Protein AF-A0A938GNK7-F1 (afdb_monomer_lite)

Foldseek 3Di:
DDDDDDDDDDDDDPVVVVVVVVVVVVVVVVVVVVPPCCPVVVVVVLVVLLVVLVVLVVVLQVVLCVVVVNDGLCQDDVVRLGQPDPPDPSPPDDHDVVSSVVSSVVSRPDPCSVDRPPPDD

Radius of gyration: 30.86 Å; chains: 1; bounding box: 94×42×54 Å

pLDDT: mean 78.0, std 13.23, range [41.97, 94.38]

Structure (mmCIF, N/CA/C/O backbone):
data_AF-A0A938GNK7-F1
#
_entry.id   AF-A0A938GNK7-F1
#
loop_
_atom_site.group_PDB
_atom_site.id
_atom_site.type_symbol
_atom_site.label_atom_id
_atom_site.label_alt_id
_atom_site.label_comp_id
_atom_site.label_asym_id
_atom_site.label_entity_id
_atom_site.label_seq_id
_atom_site.pdbx_PDB_ins_code
_atom_site.Cartn_x
_atom_site.Cartn_y
_atom_site.Cartn_z
_atom_site.occupancy
_atom_site.B_iso_or_equiv
_atom_site.auth_seq_id
_atom_site.auth_comp_id
_atom_site.auth_asym_id
_atom_site.auth_atom_id
_atom_site.pdbx_PDB_model_num
ATOM 1 N N . MET A 1 1 ? -70.391 33.872 12.963 1.00 41.97 1 MET A N 1
ATOM 2 C CA . MET A 1 1 ? -70.375 32.610 13.736 1.00 41.97 1 MET A CA 1
ATOM 3 C C . MET A 1 1 ? -68.932 32.152 13.914 1.00 41.97 1 MET A C 1
ATOM 5 O O . MET A 1 1 ? -68.359 31.673 12.949 1.00 41.97 1 MET A O 1
ATOM 9 N N . ASN A 1 2 ? -68.349 32.302 15.108 1.00 44.22 2 ASN A N 1
ATOM 10 C CA . ASN A 1 2 ? -67.043 31.715 15.439 1.00 44.22 2 ASN A CA 1
ATOM 11 C C . ASN A 1 2 ? -67.275 30.434 16.243 1.00 44.22 2 ASN A C 1
ATOM 13 O O . ASN A 1 2 ? -67.821 30.491 17.341 1.00 44.22 2 ASN A O 1
ATOM 17 N N . ARG A 1 3 ? -66.894 29.282 15.682 1.00 57.47 3 ARG A N 1
ATOM 18 C CA . ARG A 1 3 ? -66.887 28.000 16.397 1.00 57.47 3 ARG A CA 1
ATOM 19 C C . ARG A 1 3 ? -65.557 27.876 17.139 1.00 57.47 3 ARG A C 1
ATOM 21 O O . ARG A 1 3 ? -64.511 27.750 16.511 1.00 57.47 3 ARG A O 1
ATOM 28 N N . SER A 1 4 ? -65.599 27.936 18.462 1.00 58.84 4 SER A N 1
ATOM 29 C CA . SER A 1 4 ? -64.473 27.629 19.340 1.00 58.84 4 SER A CA 1
ATOM 30 C C . SER A 1 4 ? -64.228 26.117 19.344 1.00 58.84 4 SER A C 1
ATOM 32 O O . SER A 1 4 ? -65.047 25.343 19.833 1.00 58.84 4 SER A O 1
ATOM 34 N N . HIS A 1 5 ? -63.099 25.685 18.779 1.00 62.03 5 HIS A N 1
ATOM 35 C CA . HIS A 1 5 ? -62.612 24.314 18.921 1.00 62.03 5 HIS A CA 1
ATOM 36 C C . HIS A 1 5 ? -62.100 24.110 20.352 1.00 62.03 5 HIS A C 1
ATOM 38 O O . HIS A 1 5 ? -61.032 24.604 20.712 1.00 62.03 5 HIS A O 1
ATOM 44 N N . THR A 1 6 ? -62.845 23.377 21.178 1.00 61.16 6 THR A N 1
ATOM 45 C CA . THR A 1 6 ? -62.331 22.853 22.445 1.00 61.16 6 THR A CA 1
ATOM 46 C C . THR A 1 6 ? -61.452 21.641 22.140 1.00 61.16 6 THR A C 1
ATOM 48 O O . THR A 1 6 ? -61.922 20.562 21.785 1.00 61.16 6 THR A O 1
ATOM 51 N N . SER A 1 7 ? -60.137 21.837 22.214 1.00 63.88 7 SER A N 1
ATOM 52 C CA . SER A 1 7 ? -59.159 20.752 22.139 1.00 63.88 7 SER A CA 1
ATOM 53 C C . SER A 1 7 ? -59.285 19.888 23.397 1.00 63.88 7 SER A C 1
ATOM 55 O O . SER A 1 7 ? -58.969 20.334 24.498 1.00 63.88 7 SER A O 1
ATOM 57 N N . SER A 1 8 ? -59.800 18.668 23.242 1.00 60.09 8 SER A N 1
ATOM 58 C CA . SER A 1 8 ? -59.799 17.651 24.292 1.00 60.09 8 SER A CA 1
ATOM 59 C C . SER A 1 8 ? -58.371 17.133 24.467 1.00 60.09 8 SER A C 1
ATOM 61 O O . SER A 1 8 ? -57.853 16.392 23.630 1.00 60.09 8 SER A O 1
ATOM 63 N N . SER A 1 9 ? -57.718 17.547 25.548 1.00 63.53 9 SER A N 1
ATOM 64 C CA . SER A 1 9 ? -56.432 17.011 25.981 1.00 63.53 9 SER A CA 1
ATOM 65 C C . SER A 1 9 ? -56.626 15.569 26.454 1.00 63.53 9 SER A C 1
ATOM 67 O O . SER A 1 9 ? -57.147 15.314 27.539 1.00 63.53 9 SER A O 1
ATOM 69 N N . ARG A 1 10 ? -56.214 14.605 25.625 1.00 69.50 10 ARG A N 1
ATOM 70 C CA . ARG A 1 10 ? -56.103 13.198 26.024 1.00 69.50 10 ARG A CA 1
ATOM 71 C C . ARG A 1 10 ? -54.961 13.069 27.034 1.00 69.50 10 ARG A C 1
ATOM 73 O O . ARG A 1 10 ? -53.810 13.327 26.696 1.00 69.50 10 ARG A O 1
ATOM 80 N N . ALA A 1 11 ? -55.287 12.703 28.270 1.00 70.38 11 ALA A N 1
ATOM 81 C CA . ALA A 1 11 ? -54.299 12.301 29.262 1.00 70.38 11 ALA A CA 1
ATOM 82 C C . ALA A 1 11 ? -53.770 10.903 28.904 1.00 70.38 11 ALA A C 1
ATOM 84 O O . ALA A 1 11 ? -54.554 10.016 28.568 1.00 70.38 11 ALA A O 1
ATOM 85 N N . PHE A 1 12 ? -52.449 10.729 28.945 1.00 72.62 12 PHE A N 1
ATOM 86 C CA . PHE A 1 12 ? -51.786 9.457 28.656 1.00 72.62 12 PHE A CA 1
ATOM 87 C C . PHE A 1 12 ? -52.235 8.364 29.630 1.00 72.62 12 PHE A C 1
ATOM 89 O O . PHE A 1 12 ? -52.356 8.603 30.835 1.00 72.62 12 PHE A O 1
ATOM 96 N N . THR A 1 13 ? -52.441 7.152 29.121 1.00 87.12 13 THR A N 1
ATOM 97 C CA . THR A 1 13 ? -52.687 5.987 29.977 1.00 87.12 13 THR A CA 1
ATOM 98 C C . THR A 1 13 ? -51.377 5.502 30.608 1.00 87.12 13 THR A C 1
ATOM 100 O O . THR A 1 13 ? -50.296 5.642 30.032 1.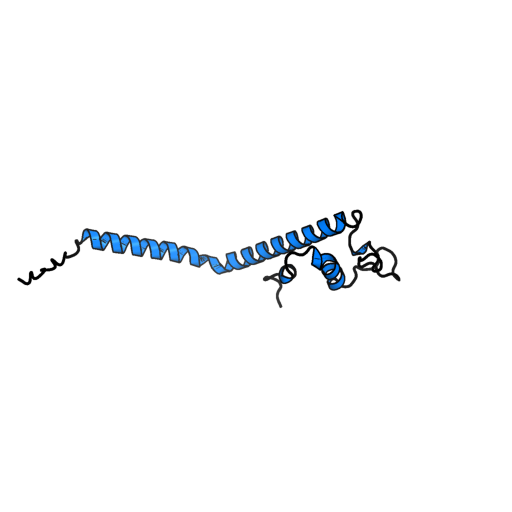00 87.12 13 THR A O 1
ATOM 103 N N . LEU A 1 14 ? -51.454 4.901 31.801 1.00 84.56 14 LEU A N 1
ATOM 104 C CA . LEU A 1 14 ? -50.276 4.380 32.509 1.00 84.56 14 LEU A CA 1
ATOM 105 C C . LEU A 1 14 ? -49.542 3.310 31.678 1.00 84.56 14 LEU A C 1
ATOM 107 O O . LEU A 1 14 ? -48.315 3.279 31.656 1.00 84.56 14 LEU A O 1
ATOM 111 N N . SER A 1 15 ? -50.281 2.481 30.935 1.00 87.62 15 SER A N 1
ATOM 112 C CA . SER A 1 15 ? -49.715 1.468 30.039 1.00 87.62 15 SER A CA 1
ATOM 113 C C . SER A 1 15 ? -48.947 2.065 28.859 1.00 87.62 15 SER A C 1
ATOM 115 O O . SER A 1 15 ? -47.886 1.552 28.513 1.00 87.62 15 SER A O 1
ATOM 117 N N . GLU A 1 16 ? -49.435 3.153 28.256 1.00 88.56 16 GLU A N 1
ATOM 118 C CA . GLU A 1 16 ? -48.729 3.814 27.151 1.00 88.56 16 GLU A CA 1
ATOM 119 C C . GLU A 1 16 ? -47.408 4.429 27.621 1.00 88.56 16 GLU A C 1
ATOM 121 O O . GLU A 1 16 ? -46.385 4.275 26.954 1.00 88.56 16 GLU A O 1
ATOM 126 N N . LEU A 1 17 ? -47.394 5.056 28.801 1.00 87.00 17 LEU A N 1
ATOM 127 C CA . LEU A 1 17 ? -46.170 5.623 29.371 1.00 87.00 17 LEU A CA 1
ATOM 128 C C . LEU A 1 17 ? -45.119 4.538 29.663 1.00 87.00 17 LEU A C 1
ATOM 130 O O . LEU A 1 17 ? -43.937 4.720 29.366 1.00 87.00 17 LEU A O 1
ATOM 134 N N . VAL A 1 18 ? -45.546 3.390 30.199 1.00 91.94 18 VAL A N 1
ATOM 135 C CA . VAL A 1 18 ? -44.651 2.263 30.510 1.00 91.94 18 VAL A CA 1
ATOM 136 C C . VAL A 1 18 ? -44.020 1.673 29.244 1.00 91.94 18 VAL A C 1
ATOM 138 O O . VAL A 1 18 ? -42.820 1.402 29.240 1.00 91.94 18 VAL A O 1
ATOM 141 N N . VAL A 1 19 ? -44.777 1.526 28.150 1.00 92.81 19 VAL A N 1
ATOM 142 C CA . VAL A 1 19 ? -44.244 1.019 26.869 1.00 92.81 19 VAL A CA 1
ATOM 143 C C . VAL A 1 19 ? -43.195 1.968 26.281 1.00 92.81 19 VAL A C 1
ATOM 145 O O . VAL A 1 19 ? -42.156 1.522 25.786 1.00 92.81 19 VAL A O 1
ATOM 148 N N . VAL A 1 20 ? -43.419 3.281 26.364 1.00 92.38 20 VAL A N 1
ATOM 149 C CA . VAL A 1 20 ? -42.457 4.275 25.864 1.00 92.38 20 VAL A CA 1
ATOM 150 C C . VAL A 1 20 ? -41.160 4.229 26.670 1.00 92.38 20 VAL A C 1
ATOM 152 O O . VAL A 1 20 ? -40.077 4.176 26.091 1.00 92.38 20 VAL A O 1
ATOM 155 N N . ILE A 1 21 ? -41.247 4.163 27.999 1.00 94.31 21 ILE A N 1
ATOM 156 C CA . ILE A 1 21 ? -40.055 4.054 28.850 1.00 94.31 21 ILE A CA 1
ATOM 157 C C . ILE A 1 21 ? -39.312 2.741 28.573 1.00 94.31 21 ILE A C 1
ATOM 159 O O . ILE A 1 21 ? -38.088 2.750 28.456 1.00 94.31 21 ILE A O 1
ATOM 163 N N . ALA A 1 22 ? -40.031 1.628 28.399 1.00 94.38 22 ALA A N 1
ATOM 164 C CA . ALA A 1 22 ? -39.428 0.334 28.090 1.00 94.38 22 ALA A CA 1
ATOM 165 C C . ALA A 1 22 ? -38.683 0.338 26.743 1.00 94.38 22 ALA A C 1
ATOM 167 O O . ALA A 1 22 ? -37.552 -0.140 26.664 1.00 94.38 22 ALA A O 1
ATOM 168 N N . THR A 1 23 ? -39.280 0.907 25.693 1.00 92.81 23 THR A N 1
ATOM 169 C CA . THR A 1 23 ? -38.652 0.971 24.360 1.00 92.81 23 THR A CA 1
ATOM 170 C C . THR A 1 23 ? -37.442 1.907 24.334 1.00 92.81 23 THR A C 1
ATOM 172 O O . THR A 1 23 ? -36.410 1.547 23.766 1.00 92.81 23 THR A O 1
ATOM 175 N N . VAL A 1 24 ? -37.515 3.062 25.003 1.00 93.25 24 VAL A N 1
ATOM 176 C CA . VAL A 1 24 ? -36.378 3.989 25.133 1.00 93.25 24 VAL A CA 1
ATOM 177 C C . VAL A 1 24 ? -35.246 3.362 25.950 1.00 93.25 24 VAL A C 1
ATOM 179 O O . VAL A 1 24 ? -34.094 3.400 25.520 1.00 93.25 24 VAL A O 1
ATOM 182 N N . ALA A 1 25 ? -35.553 2.733 27.088 1.00 92.62 25 ALA A N 1
ATOM 183 C CA . ALA A 1 25 ? -34.553 2.060 27.917 1.00 92.62 25 ALA A CA 1
ATOM 184 C C . ALA A 1 25 ? -33.855 0.925 27.154 1.00 92.62 25 ALA A C 1
ATOM 186 O O . ALA A 1 25 ? -32.629 0.817 27.190 1.00 92.62 25 ALA A O 1
ATOM 187 N N . LEU A 1 26 ? -34.619 0.125 26.406 1.00 91.00 26 LEU A N 1
ATOM 188 C CA . LEU A 1 26 ? -34.068 -0.936 25.567 1.00 91.00 26 LEU A CA 1
ATOM 189 C C . LEU A 1 26 ? -33.127 -0.373 24.491 1.00 91.00 26 LEU A C 1
ATOM 191 O O . LEU A 1 26 ? -32.018 -0.881 24.319 1.00 91.00 26 LEU A O 1
ATOM 195 N N . MET A 1 27 ? -33.534 0.695 23.798 1.00 87.75 27 MET A N 1
ATOM 196 C CA . MET A 1 27 ? -32.704 1.348 22.780 1.00 87.75 27 MET A CA 1
ATOM 197 C C . MET A 1 27 ? -31.384 1.881 23.354 1.00 87.75 27 MET A C 1
ATOM 199 O O . MET A 1 27 ? -30.339 1.694 22.733 1.00 87.75 27 MET A O 1
ATOM 203 N N . ILE A 1 28 ? -31.399 2.486 24.546 1.00 88.94 28 ILE A N 1
ATOM 204 C CA . ILE A 1 28 ? -30.187 3.010 25.203 1.00 88.94 28 ILE A CA 1
ATOM 205 C C . ILE A 1 28 ? -29.202 1.882 25.530 1.00 88.94 28 ILE A C 1
ATOM 207 O O . ILE A 1 28 ? -28.005 2.020 25.279 1.00 88.94 28 ILE A O 1
ATOM 211 N N . VAL A 1 29 ? -29.695 0.755 26.053 1.00 86.25 29 VAL A N 1
ATOM 212 C CA . VAL A 1 29 ? -28.848 -0.400 26.390 1.00 86.25 29 VAL A CA 1
ATOM 213 C C . VAL A 1 29 ? -28.208 -0.982 25.134 1.00 86.25 29 VAL A C 1
ATOM 215 O O . VAL A 1 29 ? -26.993 -1.177 25.103 1.00 86.25 29 VAL A O 1
ATOM 218 N N . LEU A 1 30 ? -28.993 -1.202 24.075 1.00 81.81 30 LEU A N 1
ATOM 219 C CA . LEU A 1 30 ? -28.472 -1.731 22.815 1.00 81.81 30 LEU A CA 1
ATOM 220 C C . LEU A 1 30 ? -27.439 -0.781 22.196 1.00 81.81 30 LEU A C 1
ATOM 222 O O . LEU A 1 30 ? -26.358 -1.230 21.826 1.00 81.81 30 LEU A O 1
ATOM 226 N N . ALA A 1 31 ? -27.714 0.526 22.159 1.00 73.69 31 ALA A N 1
ATOM 227 C CA . ALA A 1 31 ? -26.771 1.532 21.666 1.00 73.69 31 ALA A CA 1
ATOM 228 C C . ALA A 1 31 ? -25.474 1.599 22.500 1.00 73.69 31 ALA A C 1
ATOM 230 O O . ALA A 1 31 ? -24.392 1.783 21.939 1.00 73.69 31 ALA A O 1
ATOM 231 N N . GLY A 1 32 ? -25.562 1.405 23.821 1.00 68.81 32 GLY A N 1
ATOM 232 C CA . GLY A 1 32 ? -24.412 1.391 24.729 1.00 68.81 32 GLY A CA 1
ATOM 233 C C . GLY A 1 32 ? -23.488 0.184 24.539 1.00 68.81 32 GLY A C 1
ATOM 234 O O . GLY A 1 32 ? -22.267 0.318 24.639 1.00 68.81 32 GLY A O 1
ATOM 235 N N . LEU A 1 33 ? -24.040 -0.981 24.186 1.00 68.19 33 LEU A N 1
ATOM 236 C CA . LEU A 1 33 ? -23.254 -2.196 23.937 1.00 68.19 33 LEU A CA 1
ATOM 237 C C . LEU A 1 33 ? -22.406 -2.108 22.654 1.00 68.19 33 LEU A C 1
ATOM 239 O O . LEU A 1 33 ? -21.344 -2.721 22.582 1.00 68.19 33 LEU A O 1
ATOM 243 N N . PHE A 1 34 ? -22.793 -1.279 21.677 1.00 60.66 34 PHE A N 1
ATOM 244 C CA . PHE A 1 34 ? -21.996 -1.032 20.462 1.00 60.66 34 PHE A CA 1
ATOM 245 C C . PHE A 1 34 ? -20.762 -0.132 20.682 1.00 60.66 34 PHE A C 1
ATOM 247 O O . PHE A 1 34 ? -19.956 0.050 19.760 1.00 60.66 34 PHE A O 1
ATOM 254 N N . LEU A 1 35 ? -20.600 0.468 21.867 1.00 59.97 35 LEU A N 1
ATOM 255 C CA . LEU A 1 35 ? -19.462 1.339 22.196 1.00 59.97 35 LEU A CA 1
ATOM 256 C C . LEU A 1 35 ? -18.364 0.632 23.006 1.00 59.97 35 LEU A C 1
ATOM 258 O O . LEU A 1 35 ? -17.251 1.147 23.084 1.00 59.97 35 LEU A O 1
ATOM 262 N N . GLN A 1 36 ? -18.638 -0.545 23.574 1.00 60.22 36 GLN A N 1
ATOM 263 C CA . GLN A 1 36 ? -17.747 -1.194 24.547 1.00 60.22 36 GLN A CA 1
ATOM 264 C C . GLN A 1 36 ? -16.525 -1.912 23.938 1.00 60.22 36 GLN A C 1
ATOM 266 O O . GLN A 1 36 ? -15.651 -2.329 24.688 1.00 60.22 36 GLN A O 1
ATOM 271 N N . ASP A 1 37 ? -16.407 -2.013 22.608 1.00 54.47 37 ASP A N 1
ATOM 272 C CA . ASP A 1 37 ? -15.275 -2.702 21.951 1.00 54.47 37 ASP A CA 1
ATOM 273 C C . ASP A 1 37 ? -14.603 -1.876 20.839 1.00 54.47 37 ASP A C 1
ATOM 275 O O . ASP A 1 37 ? -13.949 -2.407 19.942 1.00 54.47 37 ASP A O 1
ATOM 279 N N . ARG A 1 38 ? -14.764 -0.547 20.863 1.00 53.72 38 ARG A N 1
ATOM 280 C CA . ARG A 1 38 ? -14.272 0.356 19.802 1.00 53.72 38 ARG A CA 1
ATOM 281 C C . ARG A 1 38 ? -12.745 0.497 19.753 1.00 53.72 38 ARG A C 1
ATOM 283 O O . ARG A 1 38 ? -12.245 1.014 18.763 1.00 53.72 38 ARG A O 1
ATOM 290 N N . THR A 1 39 ? -11.994 0.073 20.772 1.00 56.56 39 THR A N 1
ATOM 291 C CA . THR A 1 39 ? -10.523 0.211 20.786 1.00 56.56 39 THR A CA 1
ATOM 292 C C . THR A 1 39 ? -9.835 -0.964 20.095 1.00 56.56 39 THR A C 1
ATOM 294 O O . THR A 1 39 ? -9.083 -0.749 19.151 1.00 56.56 39 THR A O 1
ATOM 297 N N . LYS A 1 40 ? -10.173 -2.211 20.452 1.00 57.84 40 LYS A N 1
ATOM 298 C CA . LYS A 1 40 ? -9.604 -3.415 19.814 1.00 57.84 40 LYS A CA 1
ATOM 299 C C . LYS A 1 40 ? -10.107 -3.627 18.383 1.00 57.84 40 LYS A C 1
ATOM 301 O O . LYS A 1 40 ? -9.368 -4.125 17.533 1.00 57.84 40 LYS A O 1
ATOM 306 N N . THR A 1 41 ? -11.351 -3.240 18.087 1.00 57.78 41 THR A N 1
ATOM 307 C CA . THR A 1 41 ? -11.860 -3.281 16.704 1.00 57.78 41 THR A CA 1
ATOM 308 C C . THR A 1 41 ? -11.258 -2.201 15.815 1.00 57.78 41 THR A C 1
ATOM 310 O O . THR A 1 41 ? -11.118 -2.460 14.623 1.00 57.78 41 THR A O 1
ATOM 313 N N . ARG A 1 42 ? -10.853 -1.037 16.348 1.00 65.19 42 ARG A N 1
ATOM 314 C CA . ARG A 1 42 ? -10.177 0.004 15.555 1.00 65.19 42 ARG A CA 1
ATOM 315 C C . ARG A 1 42 ? -8.849 -0.499 15.008 1.00 65.19 42 ARG A C 1
ATOM 317 O O . ARG A 1 42 ? -8.611 -0.353 13.816 1.00 65.19 42 ARG A O 1
ATOM 324 N N . ASP A 1 43 ? -8.047 -1.155 15.839 1.00 70.88 43 ASP A N 1
ATOM 325 C CA . ASP A 1 43 ? -6.740 -1.671 15.418 1.00 70.88 43 ASP A CA 1
ATOM 326 C C . ASP A 1 43 ? -6.909 -2.812 14.394 1.00 70.88 43 ASP A C 1
ATOM 328 O O . ASP A 1 43 ? -6.228 -2.874 13.369 1.00 70.88 43 ASP A O 1
ATOM 332 N N . ARG A 1 44 ? -7.920 -3.675 14.581 1.00 72.19 44 ARG A N 1
ATOM 333 C CA . ARG A 1 44 ? -8.271 -4.700 13.585 1.00 72.19 44 ARG A CA 1
ATOM 334 C C . ARG A 1 44 ? -8.789 -4.094 12.274 1.00 72.19 44 ARG A C 1
ATOM 336 O O . ARG A 1 44 ? -8.446 -4.596 11.207 1.00 72.19 44 ARG A O 1
ATOM 343 N N . ALA A 1 45 ? -9.601 -3.040 12.338 1.00 75.94 45 ALA A N 1
ATOM 344 C CA . ALA A 1 45 ? -10.130 -2.343 11.167 1.00 75.94 45 ALA A CA 1
ATOM 345 C C . ALA A 1 45 ? -9.030 -1.589 10.403 1.00 75.94 45 ALA A C 1
ATOM 347 O O . ALA A 1 45 ? -8.998 -1.661 9.176 1.00 75.94 45 ALA A O 1
ATOM 348 N N . ALA A 1 46 ? -8.096 -0.945 11.109 1.00 80.75 46 ALA A N 1
ATOM 349 C CA . ALA A 1 46 ? -6.925 -0.298 10.520 1.00 80.75 46 ALA A CA 1
ATOM 350 C C . ALA A 1 46 ? -6.054 -1.315 9.771 1.00 80.75 46 ALA A C 1
ATOM 352 O O . ALA A 1 46 ? -5.717 -1.101 8.606 1.00 80.75 46 ALA A O 1
ATOM 353 N N . ARG A 1 47 ? -5.804 -2.485 10.375 1.00 83.44 47 ARG A N 1
ATOM 354 C CA . ARG A 1 47 ? -5.083 -3.579 9.710 1.00 83.44 47 ARG A CA 1
ATOM 355 C C . ARG A 1 47 ? -5.805 -4.095 8.465 1.00 83.44 47 ARG A C 1
ATOM 357 O O . ARG A 1 47 ? -5.164 -4.329 7.445 1.00 83.44 47 ARG A O 1
ATOM 364 N N . ILE A 1 48 ? -7.125 -4.284 8.527 1.00 85.00 48 ILE A N 1
ATOM 365 C CA . ILE A 1 48 ? -7.920 -4.704 7.359 1.00 85.00 48 ILE A CA 1
ATOM 366 C C . ILE A 1 48 ? -7.825 -3.658 6.244 1.00 85.00 48 ILE A C 1
ATOM 368 O O . ILE A 1 48 ? -7.633 -4.027 5.087 1.00 85.00 48 ILE A O 1
ATOM 372 N N . SER A 1 49 ? -7.896 -2.370 6.592 1.00 85.62 49 SER A N 1
ATOM 373 C CA . SER A 1 49 ? -7.699 -1.281 5.634 1.00 85.62 49 SER A CA 1
ATOM 374 C C . SER A 1 49 ? -6.322 -1.370 4.980 1.00 85.62 49 SER A C 1
ATOM 376 O O . SER A 1 49 ? -6.243 -1.352 3.759 1.00 85.62 49 SER A O 1
ATOM 378 N N . CYS A 1 50 ? -5.258 -1.550 5.766 1.00 88.44 50 CYS A N 1
ATOM 379 C CA . CYS A 1 50 ? -3.898 -1.720 5.254 1.00 88.44 50 CYS A CA 1
ATOM 380 C C . CYS A 1 50 ? -3.760 -2.896 4.282 1.00 88.44 50 CYS A C 1
ATOM 382 O O . CYS A 1 50 ? -3.150 -2.765 3.225 1.00 88.44 50 CYS A O 1
ATOM 384 N N . VAL A 1 51 ? -4.353 -4.048 4.599 1.00 89.81 51 VAL A N 1
ATOM 385 C CA . VAL A 1 51 ? -4.317 -5.210 3.699 1.00 89.81 51 VAL A CA 1
ATOM 386 C C . VAL A 1 51 ? -5.064 -4.924 2.394 1.00 89.81 51 VAL A C 1
ATOM 388 O O . VAL A 1 51 ? -4.569 -5.278 1.326 1.00 89.81 51 VAL A O 1
ATOM 391 N N . GLY A 1 52 ? -6.221 -4.257 2.458 1.00 88.25 52 GLY A N 1
ATOM 392 C CA . GLY A 1 52 ? -6.956 -3.838 1.259 1.00 88.25 52 GLY A CA 1
ATOM 393 C C . GLY A 1 52 ? -6.144 -2.873 0.391 1.00 88.25 52 GLY A C 1
ATOM 394 O O . GLY A 1 52 ? -6.057 -3.040 -0.823 1.00 88.25 52 GLY A O 1
ATOM 395 N N . THR A 1 53 ? -5.468 -1.925 1.032 1.00 87.81 53 THR A N 1
ATOM 396 C CA . THR A 1 53 ? -4.522 -1.006 0.404 1.00 87.81 53 THR A CA 1
ATOM 397 C C . THR A 1 53 ? -3.388 -1.754 -0.320 1.00 87.81 53 THR A C 1
ATOM 399 O O . THR A 1 53 ? -3.143 -1.504 -1.501 1.00 87.81 53 THR A O 1
ATOM 402 N N . LEU A 1 54 ? -2.766 -2.755 0.317 1.00 88.06 54 LEU A N 1
ATOM 403 C CA . LEU A 1 54 ? -1.748 -3.608 -0.319 1.00 88.06 54 LEU A CA 1
ATOM 404 C C . LEU A 1 54 ? -2.295 -4.417 -1.504 1.00 88.06 54 LEU A C 1
ATOM 406 O O . LEU A 1 54 ? -1.601 -4.594 -2.505 1.00 88.06 54 LEU A O 1
ATOM 410 N N . MET A 1 55 ? -3.526 -4.922 -1.407 1.00 90.69 55 MET A N 1
ATOM 411 C CA . MET A 1 55 ? -4.159 -5.642 -2.515 1.00 90.69 55 MET A CA 1
ATOM 412 C C . MET A 1 55 ? -4.340 -4.747 -3.742 1.00 90.69 55 MET A C 1
ATOM 414 O O . MET A 1 55 ? -4.063 -5.202 -4.853 1.00 90.69 55 MET A O 1
ATOM 418 N N . ASN A 1 56 ? -4.734 -3.486 -3.547 1.00 89.44 56 ASN A N 1
ATOM 419 C CA . ASN A 1 56 ? -4.853 -2.508 -4.631 1.00 89.44 56 ASN A CA 1
ATOM 420 C C . ASN A 1 56 ? -3.497 -2.223 -5.289 1.00 89.44 56 ASN A C 1
ATOM 422 O O . ASN A 1 56 ? -3.403 -2.206 -6.513 1.00 89.44 56 ASN A O 1
ATOM 426 N N . ILE A 1 57 ? -2.434 -2.080 -4.492 1.00 89.81 57 ILE A N 1
ATOM 427 C CA . ILE A 1 57 ? -1.068 -1.924 -5.011 1.00 89.81 57 ILE A CA 1
ATOM 428 C C . ILE A 1 57 ? -0.662 -3.147 -5.848 1.00 89.81 57 ILE A C 1
ATOM 430 O O . ILE A 1 57 ? -0.179 -3.011 -6.969 1.00 89.81 57 ILE A O 1
ATOM 434 N N . ASN A 1 58 ? -0.883 -4.359 -5.334 1.00 90.94 58 ASN A N 1
ATOM 435 C CA . ASN A 1 58 ? -0.571 -5.591 -6.062 1.00 90.94 58 ASN A CA 1
ATOM 436 C C . ASN A 1 58 ? -1.383 -5.724 -7.363 1.00 90.94 58 ASN A C 1
ATOM 438 O O . ASN A 1 58 ? -0.869 -6.246 -8.352 1.00 90.94 58 ASN A O 1
ATOM 442 N N . LEU A 1 59 ? -2.632 -5.253 -7.384 1.00 92.62 59 LEU A N 1
ATOM 443 C CA . LEU A 1 59 ? -3.420 -5.197 -8.612 1.00 92.62 59 LEU A CA 1
ATOM 444 C C . LEU A 1 59 ? -2.785 -4.240 -9.629 1.00 92.62 59 LEU A C 1
ATOM 446 O O . LEU A 1 59 ? -2.607 -4.636 -10.777 1.00 92.62 59 LEU A O 1
ATOM 450 N N . ALA A 1 60 ? -2.366 -3.047 -9.202 1.00 91.62 60 ALA A N 1
ATOM 451 C CA . ALA A 1 60 ? -1.688 -2.081 -10.066 1.00 91.62 60 ALA A CA 1
ATOM 452 C C . ALA A 1 60 ? -0.393 -2.657 -10.676 1.00 91.62 60 ALA A C 1
ATOM 454 O O . ALA A 1 60 ? -0.167 -2.522 -11.875 1.00 91.62 60 ALA A O 1
ATOM 455 N N . PHE A 1 61 ? 0.405 -3.404 -9.900 1.00 91.69 61 PHE A N 1
ATOM 456 C CA . PHE A 1 61 ? 1.581 -4.115 -10.430 1.00 91.69 61 PHE A CA 1
ATOM 457 C C . PHE A 1 61 ? 1.229 -5.132 -11.514 1.00 91.69 61 PHE A C 1
ATOM 459 O O . PHE A 1 61 ? 1.969 -5.278 -12.484 1.00 91.69 61 PHE A O 1
ATOM 466 N N . ARG A 1 62 ? 0.113 -5.847 -11.359 1.00 93.56 62 ARG A N 1
ATOM 467 C CA . ARG A 1 62 ? -0.330 -6.847 -12.338 1.00 93.56 62 ARG A CA 1
ATOM 468 C C . ARG A 1 62 ? -0.850 -6.208 -13.616 1.00 93.56 62 ARG A C 1
ATOM 470 O O . ARG A 1 62 ? -0.549 -6.726 -14.684 1.00 93.56 62 ARG A O 1
ATOM 477 N N . ILE A 1 63 ? -1.597 -5.112 -13.501 1.00 93.12 63 ILE A N 1
ATOM 478 C CA . ILE A 1 63 ? -2.097 -4.370 -14.662 1.00 93.12 63 ILE A CA 1
ATOM 479 C C . ILE A 1 63 ? -0.914 -3.798 -15.445 1.00 93.12 63 ILE A C 1
ATOM 481 O O . ILE A 1 63 ? -0.764 -4.104 -16.622 1.00 93.12 63 ILE A O 1
ATOM 485 N N . TRP A 1 64 ? 0.004 -3.108 -14.763 1.00 92.31 64 TRP A N 1
ATOM 486 C CA . TRP A 1 64 ? 1.212 -2.579 -15.395 1.00 92.31 64 TRP A CA 1
ATOM 487 C C . TRP A 1 64 ? 2.029 -3.678 -16.086 1.00 92.31 64 TRP A C 1
ATOM 489 O O . TRP A 1 64 ? 2.469 -3.516 -17.222 1.00 92.31 64 TRP A O 1
ATOM 499 N N . SER A 1 65 ? 2.206 -4.825 -15.421 1.00 92.69 65 SER A N 1
ATOM 500 C CA . SER A 1 65 ? 2.974 -5.948 -15.962 1.00 92.69 65 SER A CA 1
ATOM 501 C C . SER A 1 65 ? 2.336 -6.570 -17.204 1.00 92.69 65 SER A C 1
ATOM 503 O O . SER A 1 65 ? 3.049 -6.939 -18.138 1.00 92.69 65 SER A O 1
ATOM 505 N N . ASN A 1 66 ? 1.005 -6.641 -17.250 1.00 93.56 66 ASN A N 1
ATOM 506 C CA . ASN A 1 66 ? 0.272 -7.108 -18.423 1.00 93.56 66 ASN A CA 1
ATOM 507 C C . ASN A 1 66 ? 0.556 -6.239 -19.660 1.00 93.56 66 ASN A C 1
ATOM 509 O O . ASN A 1 66 ? 0.672 -6.764 -20.765 1.00 93.56 66 ASN A O 1
ATOM 513 N N . ASP A 1 67 ? 0.749 -4.937 -19.461 1.00 91.38 67 ASP A N 1
ATOM 514 C CA . ASP A 1 67 ? 1.027 -3.998 -20.549 1.00 91.38 67 ASP A CA 1
ATOM 515 C C . ASP A 1 67 ? 2.514 -3.977 -20.955 1.00 91.38 67 ASP A C 1
ATOM 517 O O . ASP A 1 67 ? 2.860 -3.519 -22.043 1.00 91.38 67 ASP A O 1
ATOM 521 N N . HIS A 1 68 ? 3.399 -4.538 -20.121 1.00 90.25 68 HIS A N 1
ATOM 522 C CA . HIS A 1 68 ? 4.855 -4.542 -20.308 1.00 90.25 68 HIS A CA 1
ATOM 523 C C . HIS A 1 68 ? 5.435 -5.961 -20.445 1.00 90.25 68 HIS A C 1
ATOM 525 O O . HIS A 1 68 ? 6.476 -6.283 -19.870 1.00 90.25 68 HIS A O 1
ATOM 531 N N . ASN A 1 69 ? 4.793 -6.825 -21.239 1.00 91.12 69 ASN A N 1
ATOM 532 C CA . ASN A 1 69 ? 5.265 -8.187 -21.550 1.00 91.12 69 ASN A CA 1
ATOM 533 C C . ASN A 1 69 ? 5.540 -9.059 -20.307 1.00 91.12 69 ASN A C 1
ATOM 535 O O . ASN A 1 69 ? 6.563 -9.744 -20.243 1.00 91.12 69 ASN A O 1
ATOM 539 N N . GLU A 1 70 ? 4.656 -9.010 -19.307 1.00 91.75 70 GLU A N 1
ATOM 540 C CA . GLU A 1 70 ? 4.778 -9.743 -18.033 1.00 91.75 70 GLU A CA 1
ATOM 541 C C . GLU A 1 70 ? 6.046 -9.405 -17.231 1.00 91.75 70 GLU A C 1
ATOM 543 O O . GLU A 1 70 ? 6.467 -10.141 -16.334 1.00 91.75 70 GLU A O 1
ATOM 548 N N . ARG A 1 71 ? 6.670 -8.266 -17.539 1.00 88.50 71 ARG A N 1
ATOM 549 C CA . ARG A 1 71 ? 7.789 -7.730 -16.771 1.00 88.50 71 ARG A CA 1
ATOM 550 C C . ARG A 1 71 ? 7.270 -6.785 -15.709 1.00 88.50 71 ARG A C 1
ATOM 552 O O . ARG A 1 71 ? 6.226 -6.161 -15.861 1.00 88.50 71 ARG A O 1
ATOM 559 N N . PHE A 1 72 ? 8.005 -6.686 -14.617 1.00 88.56 72 PHE A N 1
ATOM 560 C CA . PHE A 1 72 ? 7.768 -5.679 -13.595 1.00 88.56 72 PHE A CA 1
ATOM 561 C C . PHE A 1 72 ? 8.607 -4.422 -13.861 1.00 88.56 72 PHE A C 1
ATOM 563 O O . PHE A 1 72 ? 9.597 -4.506 -14.592 1.00 88.56 72 PHE A O 1
ATOM 570 N N . PRO A 1 73 ? 8.275 -3.271 -13.246 1.00 87.25 73 PRO A N 1
ATOM 571 C CA . PRO A 1 73 ? 8.963 -2.005 -13.518 1.00 87.25 73 PRO A CA 1
ATOM 572 C C . PRO A 1 73 ? 10.482 -2.077 -13.353 1.00 87.25 73 PRO A C 1
ATOM 574 O O . PRO A 1 73 ? 11.219 -1.546 -14.174 1.00 87.25 73 PRO A O 1
ATOM 577 N N . TRP A 1 74 ? 10.967 -2.830 -12.363 1.00 82.88 74 TRP A N 1
ATOM 578 C CA . TRP A 1 74 ? 12.401 -3.026 -12.108 1.00 82.88 74 TRP A CA 1
ATOM 579 C C . TRP A 1 74 ? 13.121 -3.913 -13.137 1.00 82.88 74 TRP A C 1
ATOM 581 O O . TRP A 1 74 ? 14.324 -4.130 -13.026 1.00 82.88 74 TRP A O 1
ATOM 591 N N . GLN A 1 75 ? 12.406 -4.469 -14.114 1.00 84.50 75 GLN A N 1
ATOM 592 C CA . GLN A 1 75 ? 12.957 -5.288 -15.200 1.00 84.50 75 GLN A CA 1
ATOM 593 C C . GLN A 1 75 ? 12.917 -4.566 -16.554 1.00 84.50 75 GLN A C 1
ATOM 595 O O . GLN A 1 75 ? 13.379 -5.124 -17.551 1.00 84.50 75 GLN A O 1
ATOM 600 N N . VAL A 1 76 ? 12.338 -3.365 -16.601 1.00 84.88 76 VAL A N 1
ATOM 601 C CA . VAL A 1 76 ? 12.172 -2.555 -17.811 1.00 84.88 76 VAL A CA 1
ATOM 602 C C . VAL A 1 76 ? 13.035 -1.308 -17.673 1.00 84.88 76 VAL A C 1
ATOM 604 O O . VAL A 1 76 ? 13.069 -0.705 -16.601 1.00 84.88 76 VAL A O 1
ATOM 607 N N . SER A 1 77 ? 13.764 -0.948 -18.731 1.00 83.12 77 SER A N 1
ATOM 608 C CA . SER A 1 77 ? 14.656 0.217 -18.716 1.00 83.12 77 SER A CA 1
ATOM 609 C C . SER A 1 77 ? 13.879 1.517 -18.508 1.00 83.12 77 SER A C 1
ATOM 611 O O . SER A 1 77 ? 12.730 1.635 -18.936 1.00 83.12 77 SER A O 1
ATOM 613 N N . GLU A 1 78 ? 14.503 2.520 -17.890 1.00 79.12 78 GLU A N 1
ATOM 614 C CA . GLU A 1 78 ? 13.910 3.866 -17.788 1.00 79.12 78 GLU A CA 1
ATOM 615 C C . GLU A 1 78 ? 13.562 4.456 -19.165 1.00 79.12 78 GLU A C 1
ATOM 617 O O . GLU A 1 78 ? 12.563 5.157 -19.313 1.00 79.12 78 GLU A O 1
ATOM 622 N N . ALA A 1 79 ? 14.337 4.117 -20.202 1.00 80.94 79 ALA A N 1
ATOM 623 C CA . ALA A 1 79 ? 14.064 4.525 -21.581 1.00 80.94 79 ALA A CA 1
ATOM 624 C C . ALA A 1 79 ? 12.747 3.949 -22.139 1.00 80.94 79 ALA A C 1
ATOM 626 O O . ALA A 1 79 ? 12.149 4.534 -23.041 1.00 80.94 79 ALA A O 1
ATOM 627 N N . GLU A 1 80 ? 12.292 2.820 -21.599 1.00 81.88 80 GLU A N 1
ATOM 628 C CA . GLU A 1 80 ? 11.048 2.136 -21.965 1.00 81.88 80 GLU A CA 1
ATOM 629 C C . GLU A 1 80 ? 9.919 2.401 -20.949 1.00 81.88 80 GLU A C 1
ATOM 631 O O . GLU A 1 80 ? 8.867 1.770 -21.026 1.00 81.88 80 GLU A O 1
ATOM 636 N N . GLY A 1 81 ? 10.115 3.328 -20.001 1.00 82.75 81 GLY A N 1
ATOM 637 C CA . GLY A 1 81 ? 9.121 3.689 -18.980 1.00 82.75 81 GLY A CA 1
ATOM 638 C C . GLY A 1 81 ? 9.143 2.826 -17.711 1.00 82.75 81 GLY A C 1
ATOM 639 O O . GLY A 1 81 ? 8.239 2.935 -16.881 1.00 82.75 81 GLY A O 1
ATOM 640 N N . GLY A 1 82 ? 10.157 1.972 -17.549 1.00 85.06 82 GLY A N 1
ATOM 641 C CA . GLY A 1 82 ? 10.405 1.223 -16.317 1.00 85.06 82 GLY A CA 1
ATOM 642 C C . GLY A 1 82 ? 11.323 1.958 -15.338 1.00 85.06 82 GLY A C 1
ATOM 643 O O . GLY A 1 82 ? 11.525 3.164 -15.434 1.00 85.06 82 GLY A O 1
ATOM 644 N N . THR A 1 83 ? 11.889 1.220 -14.385 1.00 83.38 83 THR A N 1
ATOM 645 C CA . THR A 1 83 ? 12.776 1.754 -13.335 1.00 83.38 83 THR A CA 1
ATOM 646 C C . THR A 1 83 ? 14.140 1.077 -13.302 1.00 83.38 83 THR A C 1
ATOM 648 O O . THR A 1 83 ? 14.839 1.178 -12.295 1.00 83.38 83 THR A O 1
ATOM 651 N N . LEU A 1 84 ? 14.492 0.284 -14.318 1.00 78.50 84 LEU A N 1
ATOM 652 C CA . LEU A 1 84 ? 15.817 -0.316 -14.416 1.00 78.50 84 LEU A CA 1
ATOM 653 C C . LEU A 1 84 ? 16.804 0.772 -14.878 1.00 78.50 84 LEU A C 1
ATOM 655 O O . LEU A 1 84 ? 16.669 1.256 -16.010 1.00 78.50 84 LEU A O 1
ATOM 659 N N . PRO A 1 85 ? 17.792 1.146 -14.043 1.00 74.19 85 PRO A N 1
ATOM 660 C CA . PRO A 1 85 ? 18.782 2.142 -14.418 1.00 74.19 85 PRO 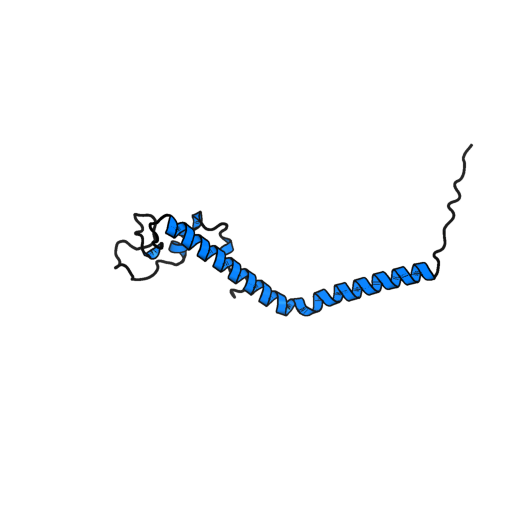A CA 1
ATOM 661 C C . PRO A 1 85 ? 19.628 1.642 -15.590 1.00 74.19 85 PRO A C 1
ATOM 663 O O . PRO A 1 85 ? 20.052 0.487 -15.617 1.00 74.19 85 PRO A O 1
ATOM 666 N N . ASN A 1 86 ? 19.927 2.530 -16.537 1.00 69.44 86 ASN A N 1
ATOM 667 C CA . ASN A 1 86 ? 20.679 2.178 -17.748 1.00 69.44 86 ASN A CA 1
ATOM 668 C C . ASN A 1 86 ? 22.135 1.732 -17.472 1.00 69.44 86 ASN A C 1
ATOM 670 O O . ASN A 1 86 ? 22.736 1.080 -18.322 1.00 69.44 86 ASN A O 1
ATOM 674 N N . ASP A 1 87 ? 22.681 2.039 -16.287 1.00 67.88 87 ASP A N 1
ATOM 675 C CA . ASP A 1 87 ? 24.078 1.777 -15.904 1.00 67.88 87 ASP A CA 1
ATOM 676 C C . ASP A 1 87 ? 24.255 0.637 -14.882 1.00 67.88 87 ASP A C 1
ATOM 678 O O . ASP A 1 87 ? 25.359 0.439 -14.362 1.00 67.88 87 ASP A O 1
ATOM 682 N N . THR A 1 88 ? 23.204 -0.128 -14.561 1.00 61.56 88 THR A N 1
ATOM 683 C CA . THR A 1 88 ? 23.296 -1.197 -13.556 1.00 61.56 88 THR A CA 1
ATOM 684 C C . THR A 1 88 ? 22.897 -2.575 -14.109 1.00 61.56 88 THR A C 1
ATOM 686 O O . THR A 1 88 ? 21.984 -2.687 -14.929 1.00 61.56 88 THR A O 1
ATOM 689 N N . PRO A 1 89 ? 23.596 -3.665 -13.724 1.00 57.00 89 PRO A N 1
ATOM 690 C CA . PRO A 1 89 ? 23.231 -5.011 -14.154 1.00 57.00 89 PRO A CA 1
ATOM 691 C C . PRO A 1 89 ? 21.791 -5.358 -13.758 1.00 57.00 89 PRO A C 1
ATOM 693 O O . PRO A 1 89 ? 21.352 -5.061 -12.648 1.00 57.00 89 PRO A O 1
ATOM 696 N N . ILE A 1 90 ? 21.080 -6.065 -14.640 1.00 54.72 90 ILE A N 1
ATOM 697 C CA . ILE A 1 90 ? 19.734 -6.592 -14.380 1.00 54.72 90 ILE A CA 1
ATOM 698 C C . ILE A 1 90 ? 19.758 -7.371 -13.051 1.00 54.72 90 ILE A C 1
ATOM 700 O O . ILE A 1 90 ? 20.374 -8.433 -12.966 1.00 54.72 90 ILE A O 1
ATOM 704 N N . GLY A 1 91 ? 19.117 -6.834 -12.008 1.00 51.50 91 GLY A N 1
ATOM 705 C CA . GLY A 1 91 ? 19.064 -7.443 -10.671 1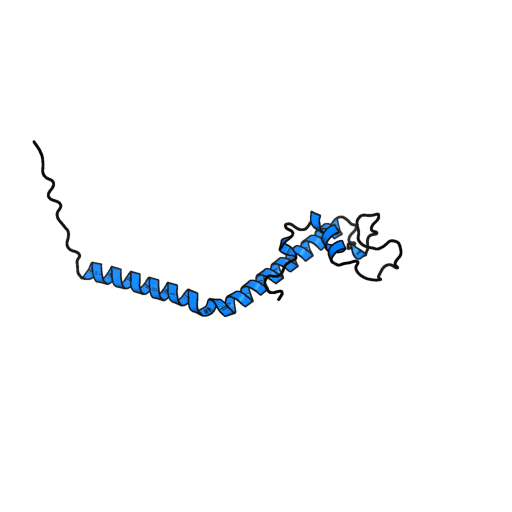.00 51.50 91 GLY A CA 1
ATOM 706 C C . GLY A 1 91 ? 19.766 -6.673 -9.546 1.00 51.50 91 GLY A C 1
ATOM 707 O O . GLY A 1 91 ? 19.630 -7.069 -8.387 1.00 51.50 91 GLY A O 1
ATOM 708 N N . SER A 1 92 ? 20.472 -5.574 -9.825 1.00 52.91 92 SER A N 1
ATOM 709 C CA . SER A 1 92 ? 20.976 -4.693 -8.766 1.00 52.91 92 SER A CA 1
ATOM 710 C C . SER A 1 92 ? 19.960 -3.606 -8.431 1.00 52.91 92 SER A C 1
ATOM 712 O O . SER A 1 92 ? 19.841 -2.632 -9.163 1.00 52.91 92 SER A O 1
ATOM 714 N N . VAL A 1 93 ? 19.316 -3.791 -7.276 1.00 53.44 93 VAL A N 1
ATOM 715 C CA . VAL A 1 93 ? 18.586 -2.781 -6.499 1.00 53.44 93 VAL A CA 1
ATOM 716 C C . VAL A 1 93 ? 17.337 -2.254 -7.215 1.00 53.44 93 VAL A C 1
ATOM 718 O O . VAL A 1 93 ? 17.400 -1.614 -8.257 1.00 53.44 93 VAL A O 1
ATOM 721 N N . PHE A 1 94 ? 16.169 -2.526 -6.619 1.00 59.44 94 PHE A N 1
ATOM 722 C CA . PHE A 1 94 ? 14.968 -1.735 -6.878 1.00 59.44 94 PHE A CA 1
ATOM 723 C C . PHE A 1 94 ? 15.400 -0.267 -6.845 1.00 59.44 94 PHE A C 1
ATOM 725 O O . PHE A 1 94 ? 16.046 0.122 -5.870 1.00 59.44 94 PHE A O 1
ATOM 732 N N . GLY A 1 95 ? 15.096 0.525 -7.878 1.00 59.16 95 GLY A N 1
ATOM 733 C CA . GLY A 1 95 ? 15.235 1.981 -7.792 1.00 59.16 95 GLY A CA 1
ATOM 734 C C . GLY A 1 95 ? 14.571 2.513 -6.515 1.00 59.16 95 GLY A C 1
ATOM 735 O O . GLY A 1 95 ? 13.965 1.753 -5.746 1.00 59.16 95 GLY A O 1
ATOM 736 N N . SER A 1 96 ? 14.656 3.817 -6.250 1.00 70.31 96 SER A N 1
ATOM 737 C CA . SER A 1 96 ? 13.919 4.364 -5.106 1.00 70.31 96 SER A CA 1
ATOM 738 C C . SER A 1 96 ? 12.474 3.859 -5.171 1.00 70.31 96 SER A C 1
ATOM 740 O O . SER A 1 96 ? 11.871 3.861 -6.242 1.00 70.31 96 SER A O 1
ATOM 742 N N . LEU A 1 97 ? 11.914 3.362 -4.060 1.00 75.38 97 LEU A N 1
ATOM 743 C CA . LEU A 1 97 ? 10.537 2.842 -4.052 1.00 75.38 97 LEU A CA 1
ATOM 744 C C . LEU A 1 97 ? 9.563 3.869 -4.652 1.00 75.38 97 LEU A C 1
ATOM 746 O O . LEU A 1 97 ? 8.600 3.494 -5.314 1.00 75.38 97 LEU A O 1
ATOM 750 N N . GLY A 1 98 ? 9.867 5.160 -4.475 1.00 79.12 98 GLY A N 1
ATOM 751 C CA . GLY A 1 98 ? 9.155 6.263 -5.112 1.00 79.12 98 GLY A CA 1
ATOM 752 C C . GLY A 1 98 ? 9.117 6.178 -6.639 1.00 79.12 98 GLY A C 1
ATOM 753 O O . GLY A 1 98 ? 8.054 6.401 -7.208 1.00 79.12 98 GLY A O 1
ATOM 754 N N . ASP A 1 99 ? 10.210 5.792 -7.296 1.00 80.25 99 ASP A N 1
ATOM 755 C CA . ASP A 1 99 ? 10.290 5.686 -8.757 1.00 80.25 99 ASP A CA 1
ATOM 756 C C . ASP A 1 99 ? 9.373 4.565 -9.256 1.00 80.25 99 ASP A C 1
ATOM 758 O O . ASP A 1 99 ? 8.576 4.765 -10.171 1.00 80.25 99 ASP A O 1
ATOM 762 N N . VAL A 1 100 ? 9.386 3.416 -8.572 1.00 83.94 100 VAL A N 1
ATOM 763 C CA . VAL A 1 100 ? 8.506 2.280 -8.892 1.00 83.94 100 VAL A CA 1
ATOM 764 C C . VAL A 1 100 ? 7.040 2.675 -8.751 1.00 83.94 100 VAL A C 1
ATOM 766 O O . VAL A 1 100 ? 6.250 2.455 -9.668 1.00 83.94 100 VAL A O 1
ATOM 769 N N . TYR A 1 101 ? 6.666 3.307 -7.638 1.00 84.94 101 TYR A N 1
ATOM 770 C CA . TYR A 1 101 ? 5.294 3.779 -7.453 1.00 84.94 101 TYR A CA 1
ATOM 771 C C . TYR A 1 101 ? 4.913 4.901 -8.425 1.00 84.94 101 TYR A C 1
ATOM 773 O O . TYR A 1 101 ? 3.744 5.005 -8.791 1.00 84.94 101 TYR A O 1
ATOM 781 N N . SER A 1 102 ? 5.874 5.706 -8.884 1.00 84.25 102 SER A N 1
ATOM 782 C CA . SER A 1 102 ? 5.629 6.727 -9.903 1.00 84.25 102 SER A CA 1
ATOM 783 C C . SER A 1 102 ? 5.298 6.104 -11.264 1.00 84.25 102 SER A C 1
ATOM 785 O O . SER A 1 102 ? 4.336 6.536 -11.898 1.00 84.25 102 SER A O 1
ATOM 787 N N . CYS A 1 103 ? 5.979 5.024 -11.667 1.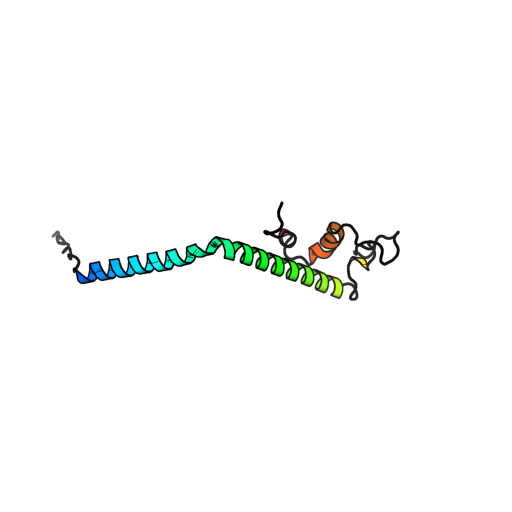00 84.75 103 CYS A N 1
ATOM 788 C CA . CYS A 1 103 ? 5.650 4.273 -12.885 1.00 84.75 103 CYS A CA 1
ATOM 789 C C . CYS A 1 103 ? 4.250 3.648 -12.818 1.00 8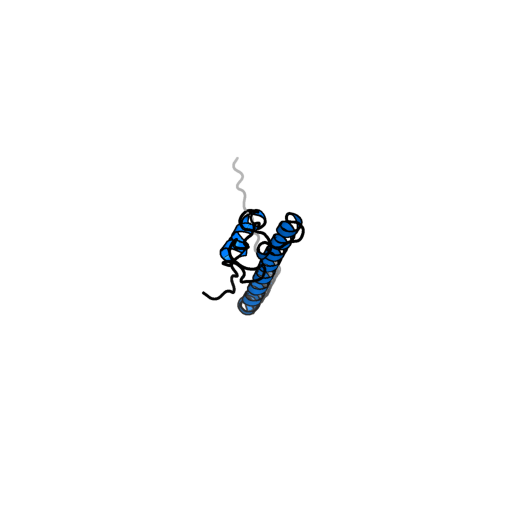4.75 103 CYS A C 1
ATOM 791 O O . CYS A 1 103 ? 3.537 3.605 -13.818 1.00 84.75 103 CYS A O 1
ATOM 793 N N . LEU A 1 104 ? 3.836 3.202 -11.630 1.00 87.62 104 LEU A N 1
ATOM 794 C CA . LEU A 1 104 ? 2.499 2.656 -11.390 1.00 87.62 104 LEU A CA 1
ATOM 795 C C . LEU A 1 104 ? 1.420 3.719 -11.170 1.00 87.62 104 LEU A C 1
ATOM 797 O O . LEU A 1 104 ? 0.255 3.358 -11.018 1.00 87.62 104 LEU A O 1
ATOM 801 N N . SER A 1 105 ? 1.766 5.008 -11.112 1.00 86.69 105 SER A N 1
ATOM 802 C CA . SER A 1 105 ? 0.821 6.068 -10.723 1.00 86.69 105 SER A CA 1
ATOM 803 C C . SER A 1 105 ? -0.421 6.140 -11.615 1.00 86.69 105 SER A C 1
ATOM 805 O O . SER A 1 105 ? -1.483 6.516 -11.128 1.00 86.69 105 SER A O 1
ATOM 807 N N . ASN A 1 106 ? -0.314 5.704 -12.874 1.00 86.81 106 ASN A N 1
ATOM 808 C CA . ASN A 1 106 ? -1.441 5.606 -13.805 1.00 86.81 106 ASN A CA 1
ATOM 809 C C . ASN A 1 106 ? -2.412 4.457 -13.469 1.00 86.81 106 ASN A C 1
ATOM 811 O O . ASN A 1 106 ? -3.603 4.566 -13.744 1.00 86.81 106 ASN A O 1
ATOM 815 N N . GLU A 1 107 ? -1.917 3.391 -12.836 1.00 88.25 107 GLU A N 1
ATOM 816 C CA . GLU A 1 107 ? -2.692 2.195 -12.469 1.00 88.25 107 GLU A CA 1
ATOM 817 C C . GLU A 1 107 ? -3.212 2.245 -11.025 1.00 88.25 107 GLU A C 1
ATOM 819 O O . GLU A 1 107 ? -4.087 1.476 -10.615 1.00 88.25 107 GLU A O 1
ATOM 824 N N . LEU A 1 108 ? -2.674 3.161 -10.221 1.00 85.94 108 LEU A N 1
ATOM 825 C CA . LEU A 1 108 ? -3.108 3.407 -8.854 1.00 85.94 108 LEU A CA 1
ATOM 826 C C . LEU A 1 108 ? -4.352 4.301 -8.879 1.00 85.94 108 LEU A C 1
ATOM 828 O O . LEU A 1 108 ? -4.303 5.454 -9.292 1.00 85.94 108 LEU A O 1
ATOM 832 N N . THR A 1 109 ? -5.479 3.789 -8.377 1.00 79.62 109 THR A N 1
ATOM 833 C CA . THR A 1 109 ? -6.755 4.528 -8.362 1.00 79.62 109 THR A CA 1
ATOM 834 C C . THR A 1 109 ? -6.642 5.882 -7.649 1.00 79.62 109 THR A C 1
ATOM 836 O O . THR A 1 109 ? -7.273 6.849 -8.069 1.00 79.62 109 THR A O 1
ATOM 839 N N . LEU A 1 110 ? -5.861 5.955 -6.563 1.00 77.25 110 LEU A N 1
ATOM 840 C CA . LEU A 1 110 ? -5.665 7.151 -5.737 1.00 77.25 110 LEU A CA 1
ATOM 841 C C . LEU A 1 110 ? -4.282 7.121 -5.048 1.00 77.25 110 LEU A C 1
ATOM 843 O O . LEU A 1 110 ? -3.845 6.049 -4.633 1.00 77.25 110 LEU A O 1
ATOM 847 N N . PRO A 1 111 ? -3.631 8.276 -4.804 1.00 70.75 111 PRO A N 1
ATOM 848 C CA . PRO A 1 111 ? -2.322 8.343 -4.137 1.00 70.75 111 PRO A CA 1
ATOM 849 C C . PRO A 1 111 ? -2.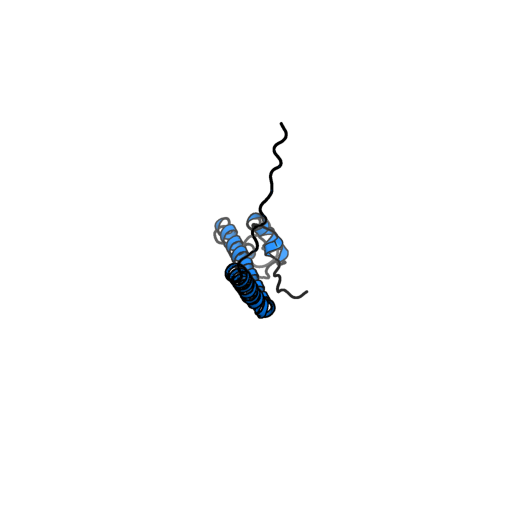373 8.018 -2.634 1.00 70.75 111 PRO A C 1
ATOM 851 O O . PRO A 1 111 ? -1.362 7.658 -2.037 1.00 70.75 111 PRO A O 1
ATOM 854 N N . ASN A 1 112 ? -3.549 8.108 -2.002 1.00 71.44 112 ASN A N 1
ATOM 855 C CA . ASN A 1 112 ? -3.724 7.765 -0.585 1.00 71.44 112 ASN A CA 1
ATOM 856 C C . ASN A 1 112 ? -3.611 6.255 -0.308 1.00 71.44 112 ASN A C 1
ATOM 858 O O . ASN A 1 112 ? -3.536 5.855 0.850 1.00 71.44 112 ASN A O 1
ATOM 862 N N . VAL A 1 113 ? -3.561 5.427 -1.356 1.00 80.56 113 VAL A N 1
ATOM 863 C CA . VAL A 1 113 ? -3.347 3.982 -1.258 1.00 80.56 113 VAL A CA 1
ATOM 864 C C . VAL A 1 113 ? -1.898 3.621 -0.908 1.00 80.56 113 VAL A C 1
ATOM 866 O O . VAL A 1 113 ? -1.588 2.457 -0.741 1.00 80.56 113 VAL A O 1
ATOM 869 N N . LEU A 1 114 ? -0.973 4.573 -0.805 1.00 79.88 114 LEU A N 1
ATOM 870 C CA . LEU A 1 114 ? 0.396 4.267 -0.367 1.00 79.88 114 LEU A CA 1
ATOM 871 C C . LEU A 1 114 ? 0.584 4.432 1.143 1.00 79.88 114 LEU A C 1
ATOM 873 O O . LEU A 1 114 ? 1.631 4.073 1.670 1.00 79.88 114 LEU A O 1
ATOM 877 N N . VAL A 1 115 ? -0.424 4.961 1.844 1.00 84.50 115 VAL A N 1
ATOM 878 C CA . VAL A 1 115 ? -0.332 5.280 3.270 1.00 84.50 115 VAL A CA 1
ATOM 879 C C . VAL A 1 115 ? -1.201 4.329 4.076 1.00 84.50 115 VAL A C 1
ATOM 881 O O . VAL A 1 115 ? -2.411 4.213 3.867 1.00 84.50 115 VAL A O 1
ATOM 884 N N . CYS A 1 116 ? -0.569 3.668 5.038 1.00 85.31 116 CYS A N 1
ATOM 885 C CA . CYS A 1 116 ? -1.240 2.819 5.999 1.00 85.31 116 CYS A CA 1
ATOM 886 C C . CYS A 1 116 ? -1.614 3.629 7.251 1.00 85.31 116 CYS A C 1
ATOM 888 O O . CYS A 1 116 ? -0.740 4.247 7.847 1.00 85.31 116 CYS A O 1
ATOM 890 N N . PRO A 1 117 ? -2.881 3.621 7.706 1.00 79.88 117 PRO A N 1
ATOM 891 C CA . PRO A 1 117 ? -3.277 4.343 8.920 1.00 79.88 117 PRO A CA 1
ATOM 892 C C . PRO A 1 117 ? -2.703 3.744 10.216 1.00 79.88 117 PRO A C 1
ATOM 894 O O . PRO A 1 117 ? -2.806 4.373 11.265 1.00 79.88 117 PRO A O 1
ATOM 897 N N . ASP A 1 118 ? -2.148 2.530 10.147 1.00 79.75 118 ASP A N 1
ATOM 898 C CA . ASP A 1 118 ? -1.450 1.848 11.246 1.00 79.75 118 ASP A CA 1
ATOM 899 C C . ASP A 1 118 ? 0.075 2.058 11.195 1.00 79.75 118 ASP A C 1
ATOM 901 O O . ASP A 1 118 ? 0.782 1.641 12.108 1.00 79.75 118 ASP A O 1
ATOM 905 N N . ASP A 1 119 ? 0.588 2.691 10.132 1.00 79.38 119 ASP A N 1
ATOM 906 C CA . ASP A 1 119 ? 2.009 3.009 10.019 1.00 79.38 119 ASP A CA 1
ATOM 907 C C . ASP A 1 119 ? 2.311 4.131 11.019 1.00 79.38 119 ASP A C 1
ATOM 909 O O . ASP A 1 119 ? 1.828 5.260 10.895 1.00 79.38 119 ASP A O 1
ATOM 913 N N . SER A 1 120 ? 3.019 3.788 12.091 1.00 66.00 120 SER A N 1
ATOM 914 C CA . SER A 1 120 ? 3.352 4.724 13.157 1.00 66.00 120 SER A CA 1
ATOM 915 C C . SER A 1 120 ? 4.337 5.771 12.636 1.00 66.00 120 SER A C 1
ATOM 917 O O . SER A 1 120 ? 5.495 5.437 12.383 1.00 66.00 120 SER A O 1
ATOM 919 N N . THR A 1 121 ? 3.888 7.021 12.497 1.00 52.28 121 THR A N 1
ATOM 920 C CA . THR A 1 121 ? 4.771 8.201 12.450 1.00 52.28 121 THR A CA 1
ATOM 921 C C . THR A 1 121 ? 5.492 8.401 13.771 1.00 52.28 121 THR A C 1
ATOM 923 O O . THR A 1 121 ? 4.794 8.298 14.810 1.00 52.28 121 THR A O 1
#

Secondary structure (DSSP, 8-state):
----------PPPHHHHHHHHHHHHHHHHHHHHTTTTHHHHHHHHHHHHHHHHHHHHHHHHHHHHHHTTT--GGGSBGGGTS-B-TTS-TTS----HHHHHHHTTTT-S-GGGG--TTS--

Sequence (121 aa):
MNRSHTSSSRAFTLSELVVVIATVALMIVLAGLFLQDRTKTRDRAARISCVGTLMNINLAFRIWSNDHNERFPWQVSEAEGGTLPNDTPIGSVFGSLGDVYSCLSNELTLPNVLVCPDDST